Protein AF-A0A821C9A2-F1 (afdb_monomer)

pLDDT: mean 74.71, std 9.95, range [42.34, 88.25]

Nearest PDB structures (foldseek):
  4p1n-assembly1_A  TM=5.484E-01  e=4.505E-01  Kluyveromyces marxianus
  1i6z-assembly1_A  TM=5.183E-01  e=3.516E+00  Mus musculus
  5j1h-assembly1_A  TM=4.541E-01  e=2.496E+00  Homo sapiens
  5aqh-assembly1_B  TM=3.974E-01  e=6.222E+00  Homo sapiens

Structure (mmCIF, N/CA/C/O backbone):
data_AF-A0A821C9A2-F1
#
_entry.id   AF-A0A821C9A2-F1
#
loop_
_atom_site.group_PDB
_atom_site.id
_atom_site.type_symbol
_atom_site.label_atom_id
_atom_site.label_alt_id
_atom_site.label_comp_id
_atom_site.label_asym_id
_atom_site.label_entity_id
_atom_site.label_seq_id
_atom_site.pdbx_PDB_ins_code
_atom_site.Cartn_x
_atom_site.Cartn_y
_atom_site.Cartn_z
_atom_site.occupancy
_atom_site.B_iso_or_equiv
_atom_site.auth_seq_id
_atom_site.auth_comp_id
_atom_site.auth_asym_id
_atom_site.auth_atom_id
_atom_site.pdbx_PDB_model_num
ATOM 1 N N . MET A 1 1 ? 24.733 -0.974 -1.677 1.00 44.69 1 MET A N 1
ATOM 2 C CA . MET A 1 1 ? 24.065 -2.294 -1.708 1.00 44.69 1 MET A CA 1
ATOM 3 C C . MET A 1 1 ? 22.565 -2.094 -1.892 1.00 44.69 1 MET A C 1
ATOM 5 O O . MET A 1 1 ? 21.925 -1.691 -0.938 1.00 44.69 1 MET A O 1
ATOM 9 N N . ARG A 1 2 ? 22.000 -2.339 -3.083 1.00 42.34 2 ARG A N 1
ATOM 10 C CA . ARG A 1 2 ? 20.574 -2.682 -3.263 1.00 42.34 2 ARG A CA 1
ATOM 11 C C . ARG A 1 2 ? 20.476 -3.595 -4.481 1.00 42.34 2 ARG A C 1
ATOM 13 O O . ARG A 1 2 ? 20.873 -3.203 -5.573 1.00 42.34 2 ARG A O 1
ATOM 20 N N . ARG A 1 3 ? 20.050 -4.841 -4.264 1.00 44.41 3 ARG A N 1
ATOM 21 C CA . ARG A 1 3 ? 19.788 -5.806 -5.334 1.00 44.41 3 ARG A CA 1
ATOM 22 C C . ARG A 1 3 ? 18.597 -5.277 -6.128 1.00 44.41 3 ARG A C 1
ATOM 24 O O . ARG A 1 3 ? 17.464 -5.403 -5.677 1.00 44.41 3 ARG A O 1
ATOM 31 N N . CYS A 1 4 ? 18.861 -4.652 -7.274 1.00 56.50 4 CYS A N 1
ATOM 32 C CA . CYS A 1 4 ? 17.845 -4.537 -8.309 1.00 56.50 4 CYS A CA 1
ATOM 33 C C . CYS A 1 4 ? 17.353 -5.953 -8.619 1.00 56.50 4 CYS A C 1
ATOM 35 O O . CYS A 1 4 ? 18.148 -6.898 -8.633 1.00 56.50 4 CYS A O 1
ATOM 37 N N . LEU A 1 5 ? 16.041 -6.087 -8.787 1.00 58.62 5 LEU A N 1
ATOM 38 C CA . LEU A 1 5 ? 15.372 -7.316 -9.191 1.00 58.62 5 LEU A CA 1
ATOM 39 C C . LEU A 1 5 ? 16.196 -8.053 -10.263 1.00 58.62 5 LEU A C 1
ATOM 41 O O . LEU A 1 5 ? 16.765 -7.423 -11.157 1.00 58.62 5 LEU A O 1
ATOM 45 N N . SER A 1 6 ? 16.291 -9.384 -10.156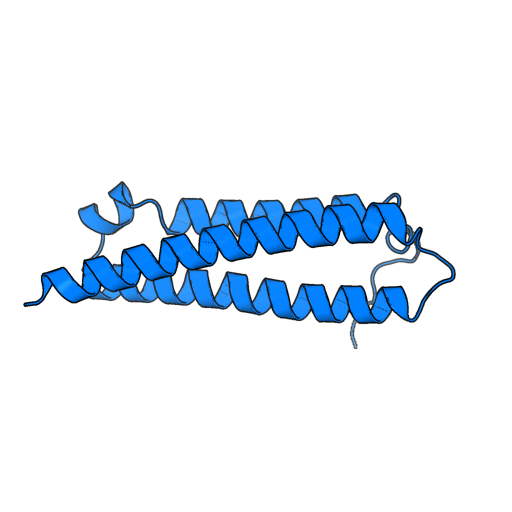 1.00 64.94 6 SER A N 1
ATOM 46 C CA . SER A 1 6 ? 16.937 -10.209 -11.190 1.00 64.94 6 SER A CA 1
ATOM 47 C C . SER A 1 6 ? 16.401 -9.817 -12.572 1.00 64.94 6 SER A C 1
ATOM 49 O O . SER A 1 6 ? 15.211 -9.530 -12.692 1.00 64.94 6 SER A O 1
ATOM 51 N N . LYS A 1 7 ? 17.245 -9.851 -13.618 1.00 65.88 7 LYS A N 1
ATOM 52 C CA . LYS A 1 7 ? 16.849 -9.549 -15.013 1.00 65.88 7 LYS A CA 1
ATOM 53 C C . LYS A 1 7 ? 15.573 -10.280 -15.441 1.00 65.88 7 LYS A C 1
ATOM 55 O O . LYS A 1 7 ? 14.832 -9.775 -16.272 1.00 65.88 7 LYS A O 1
ATOM 60 N N . HIS A 1 8 ? 15.315 -11.448 -14.854 1.00 67.56 8 HIS A N 1
ATOM 61 C CA . HIS A 1 8 ? 14.090 -12.214 -15.053 1.00 67.56 8 HIS A CA 1
ATOM 62 C C . HIS A 1 8 ? 12.815 -11.414 -14.731 1.00 67.56 8 HIS A C 1
ATOM 64 O O . HIS A 1 8 ? 11.853 -11.484 -15.477 1.00 67.56 8 HIS A O 1
ATOM 70 N N . TYR A 1 9 ? 12.829 -10.600 -13.677 1.00 64.75 9 TYR A N 1
ATOM 71 C CA . TYR A 1 9 ? 11.701 -9.759 -13.268 1.00 64.75 9 TYR A CA 1
ATOM 72 C C . TYR A 1 9 ? 11.670 -8.401 -13.981 1.00 64.75 9 TYR A C 1
ATOM 74 O O . TYR A 1 9 ? 10.736 -7.636 -13.776 1.00 64.75 9 TYR A O 1
ATOM 82 N N . TYR A 1 10 ? 12.677 -8.079 -14.798 1.00 69.81 10 TYR A N 1
ATOM 83 C CA . TYR A 1 10 ? 12.812 -6.792 -15.486 1.00 69.81 10 TYR A CA 1
ATOM 84 C C . TYR A 1 10 ? 12.269 -6.857 -16.923 1.00 69.81 10 TYR A C 1
ATOM 86 O O . TYR A 1 10 ? 12.920 -6.444 -17.880 1.00 69.81 10 TYR A O 1
ATOM 94 N N . LYS A 1 11 ? 11.087 -7.456 -17.065 1.00 72.56 11 LYS A N 1
ATOM 95 C CA . LYS A 1 11 ? 10.302 -7.534 -18.300 1.00 72.56 11 LYS A CA 1
ATOM 96 C C . LYS A 1 11 ? 8.830 -7.368 -17.949 1.00 72.56 11 LYS A C 1
ATOM 98 O O . LYS A 1 11 ? 8.414 -7.874 -16.907 1.00 72.56 11 LYS A O 1
ATOM 103 N N . ASP A 1 12 ? 8.042 -6.760 -18.831 1.00 66.44 12 ASP A N 1
ATOM 104 C CA . ASP A 1 12 ? 6.594 -6.548 -18.641 1.00 66.44 12 ASP A CA 1
ATOM 105 C C . ASP A 1 12 ? 5.842 -7.765 -18.106 1.00 66.44 12 ASP A C 1
ATOM 107 O O . ASP A 1 12 ? 5.055 -7.662 -17.168 1.00 66.44 12 ASP A O 1
ATOM 111 N N . GLU A 1 13 ? 6.108 -8.925 -18.708 1.00 74.81 13 GLU A N 1
ATOM 112 C CA . GLU A 1 13 ? 5.451 -10.204 -18.428 1.00 74.81 13 GLU A CA 1
ATOM 113 C C . GLU A 1 13 ? 5.575 -10.653 -16.965 1.00 74.81 13 GLU A C 1
ATOM 115 O O . GLU A 1 13 ? 4.695 -11.346 -16.458 1.00 74.81 13 GLU A O 1
ATOM 120 N N . HIS A 1 14 ? 6.634 -10.228 -16.275 1.00 79.38 14 HIS A N 1
ATOM 121 C CA . HIS A 1 14 ? 6.908 -10.589 -14.886 1.00 79.38 14 HIS A CA 1
ATOM 122 C C . HIS A 1 14 ? 6.804 -9.397 -13.938 1.00 79.38 14 HIS A C 1
ATOM 124 O O . HIS A 1 14 ? 6.427 -9.568 -12.779 1.00 79.38 14 HIS A O 1
ATOM 130 N N . PHE A 1 15 ? 7.114 -8.196 -14.423 1.00 78.88 15 PHE A N 1
ATOM 131 C CA . PHE A 1 15 ? 7.110 -6.981 -13.628 1.00 78.88 15 PHE A CA 1
ATOM 132 C C . PHE A 1 15 ? 5.689 -6.515 -13.303 1.00 78.88 15 PHE A C 1
ATOM 134 O O . PHE A 1 15 ? 5.391 -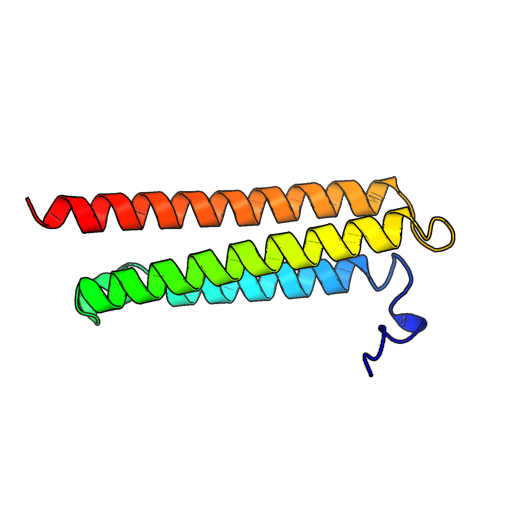6.260 -12.139 1.00 78.88 15 PHE A O 1
ATOM 141 N N . VAL A 1 16 ? 4.799 -6.462 -14.306 1.00 77.00 16 VAL A N 1
ATOM 142 C CA . VAL A 1 16 ? 3.407 -6.013 -14.115 1.00 77.00 16 VAL A CA 1
ATOM 143 C C . VAL A 1 16 ? 2.684 -6.884 -13.084 1.00 77.00 16 VAL A C 1
ATOM 145 O O . VAL A 1 16 ? 2.216 -6.336 -12.088 1.00 77.00 16 VAL A O 1
ATOM 148 N N . PRO A 1 17 ? 2.681 -8.230 -13.203 1.00 82.81 17 PRO A N 1
ATOM 149 C CA . PRO A 1 17 ? 1.981 -9.069 -12.232 1.00 82.81 17 PRO A CA 1
ATOM 150 C C . PRO A 1 17 ? 2.620 -9.041 -10.840 1.00 82.81 17 PRO A C 1
ATOM 152 O O . PRO A 1 17 ? 1.959 -9.337 -9.847 1.00 82.81 17 PRO A O 1
ATOM 155 N N . LEU A 1 18 ? 3.920 -8.742 -10.742 1.00 83.25 18 LEU A N 1
ATOM 156 C CA . LEU A 1 18 ? 4.596 -8.596 -9.455 1.00 83.25 18 LEU A CA 1
ATOM 157 C C . LEU A 1 18 ? 4.130 -7.325 -8.739 1.00 83.25 18 LEU A C 1
ATOM 159 O O . LEU A 1 18 ? 3.819 -7.391 -7.552 1.00 83.25 18 LEU A O 1
ATOM 163 N N . MET A 1 19 ? 4.056 -6.200 -9.451 1.00 79.44 19 MET A N 1
ATOM 164 C CA . MET A 1 19 ? 3.556 -4.942 -8.894 1.00 79.44 19 MET A CA 1
ATOM 165 C C . MET A 1 19 ? 2.083 -5.055 -8.496 1.00 79.44 19 MET A C 1
ATOM 167 O O . MET A 1 19 ? 1.760 -4.725 -7.356 1.00 79.44 19 MET A O 1
ATOM 171 N N . GLU A 1 20 ? 1.250 -5.660 -9.350 1.00 80.69 20 GLU A N 1
ATOM 172 C CA . GLU A 1 20 ? -0.157 -5.968 -9.049 1.00 80.69 20 GLU A CA 1
ATOM 173 C C . GLU A 1 20 ? -0.292 -6.789 -7.764 1.00 80.69 20 GLU A C 1
ATOM 175 O O . GLU A 1 20 ? -1.130 -6.503 -6.908 1.00 80.69 20 GLU A O 1
ATOM 180 N N . LYS A 1 21 ? 0.549 -7.813 -7.581 1.00 86.31 21 LYS A N 1
ATOM 181 C CA . LYS A 1 21 ? 0.538 -8.627 -6.358 1.00 86.31 21 LYS A CA 1
ATOM 182 C C . LYS A 1 21 ? 0.911 -7.822 -5.121 1.00 86.31 21 LYS A C 1
ATOM 184 O O . LYS A 1 21 ? 0.264 -7.986 -4.090 1.00 86.31 21 LYS A O 1
ATOM 189 N N . ILE A 1 22 ? 1.934 -6.973 -5.204 1.00 84.44 22 ILE A N 1
ATOM 190 C CA . ILE A 1 22 ? 2.365 -6.166 -4.057 1.00 84.44 22 ILE A CA 1
ATOM 191 C C . ILE A 1 22 ? 1.291 -5.127 -3.705 1.00 84.44 22 ILE A C 1
ATOM 193 O O . ILE A 1 22 ? 0.955 -4.990 -2.530 1.00 84.44 22 ILE A O 1
ATOM 197 N N . ALA A 1 23 ? 0.706 -4.454 -4.701 1.00 81.44 23 ALA A N 1
ATOM 198 C CA . ALA A 1 23 ? -0.386 -3.508 -4.491 1.00 81.44 23 ALA A CA 1
ATOM 199 C C . ALA A 1 23 ? -1.589 -4.185 -3.819 1.00 81.44 23 ALA A C 1
ATOM 201 O O . ALA A 1 23 ? -2.073 -3.707 -2.793 1.00 81.44 23 ALA A O 1
ATOM 202 N N . ASN A 1 24 ? -2.020 -5.338 -4.342 1.00 85.69 24 ASN A N 1
ATOM 203 C CA . ASN A 1 24 ? -3.120 -6.111 -3.767 1.00 85.69 24 ASN A CA 1
ATOM 204 C C . ASN A 1 24 ? -2.839 -6.547 -2.325 1.00 85.69 24 ASN A C 1
ATOM 206 O O . ASN A 1 24 ? -3.713 -6.436 -1.470 1.00 85.69 24 ASN A O 1
ATOM 210 N N . GLU A 1 25 ? -1.627 -7.016 -2.030 1.00 88.25 25 GLU A N 1
ATOM 211 C CA . GLU A 1 25 ? -1.239 -7.416 -0.675 1.00 88.25 25 GLU A CA 1
ATOM 212 C C . GLU A 1 25 ? -1.290 -6.232 0.303 1.00 88.25 25 GLU A C 1
ATOM 214 O O . GLU A 1 25 ? -1.785 -6.370 1.422 1.00 88.25 25 GLU A O 1
ATOM 219 N N . ILE A 1 26 ? -0.832 -5.050 -0.119 1.00 83.56 26 ILE A N 1
ATOM 220 C CA . ILE A 1 26 ? -0.883 -3.831 0.698 1.00 83.56 26 ILE A CA 1
ATOM 221 C C . ILE A 1 26 ? -2.332 -3.413 0.952 1.00 83.56 26 ILE A C 1
ATOM 223 O O . ILE A 1 26 ? -2.697 -3.181 2.103 1.00 83.56 26 ILE A O 1
ATOM 227 N N . ILE A 1 27 ? -3.168 -3.376 -0.087 1.00 83.19 27 ILE A N 1
ATOM 228 C CA . ILE A 1 27 ? -4.594 -3.041 0.037 1.00 83.19 27 ILE A CA 1
ATOM 229 C C . ILE A 1 27 ? -5.302 -4.034 0.964 1.00 83.19 27 ILE A C 1
ATOM 231 O O . ILE A 1 27 ? -6.038 -3.628 1.860 1.00 83.19 27 ILE A O 1
ATOM 235 N N . ASN A 1 28 ? -5.050 -5.334 0.807 1.00 86.75 28 ASN A N 1
ATOM 236 C CA . ASN A 1 28 ? -5.649 -6.363 1.655 1.00 86.75 28 ASN A CA 1
ATOM 237 C C . ASN A 1 28 ? -5.245 -6.201 3.122 1.00 86.75 28 ASN A C 1
ATOM 239 O O . ASN A 1 28 ? -6.101 -6.290 4.000 1.00 86.75 28 ASN A O 1
ATOM 243 N N . ARG A 1 29 ?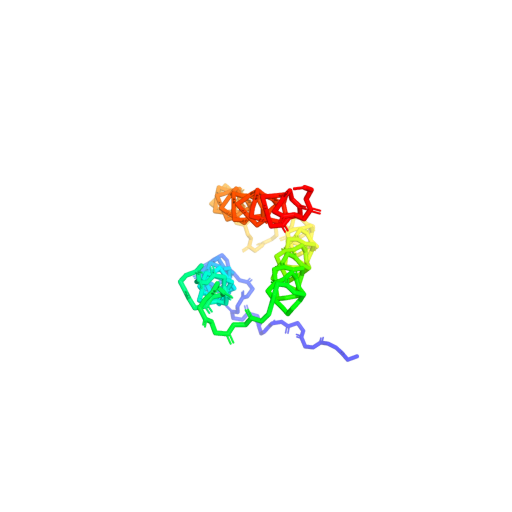 -3.969 -5.911 3.398 1.00 85.62 29 ARG A N 1
ATOM 244 C CA . ARG A 1 29 ? -3.500 -5.641 4.766 1.00 85.62 29 ARG A CA 1
ATOM 245 C C . ARG A 1 29 ? -4.150 -4.404 5.358 1.00 85.62 29 ARG A C 1
ATOM 247 O O . ARG A 1 29 ? -4.556 -4.435 6.514 1.00 85.62 29 ARG A O 1
ATOM 254 N N . VAL A 1 30 ? -4.269 -3.337 4.575 1.00 83.88 30 VAL A N 1
ATOM 255 C CA . VAL A 1 30 ? -4.927 -2.093 4.985 1.00 83.88 30 VAL A CA 1
ATOM 256 C C . VAL A 1 30 ? -6.396 -2.360 5.316 1.00 83.88 30 VAL A C 1
ATOM 258 O O . VAL A 1 30 ? -6.833 -2.033 6.414 1.00 83.88 30 VAL A O 1
ATOM 261 N N . ARG A 1 31 ? -7.126 -3.072 4.452 1.00 82.94 31 ARG A N 1
ATOM 262 C CA . ARG A 1 31 ? -8.531 -3.449 4.684 1.00 82.94 31 ARG A CA 1
ATOM 263 C C . ARG A 1 31 ? -8.732 -4.327 5.915 1.00 82.94 31 ARG A C 1
ATOM 265 O O . ARG A 1 31 ? -9.670 -4.099 6.666 1.00 82.94 31 ARG A O 1
ATOM 272 N N . GLN A 1 32 ? -7.859 -5.309 6.136 1.00 81.75 32 GLN A N 1
ATOM 273 C CA . GLN A 1 32 ? -7.898 -6.142 7.344 1.00 81.75 32 GLN A CA 1
ATOM 274 C C . GLN A 1 32 ? -7.598 -5.324 8.604 1.00 81.75 32 GLN A C 1
ATOM 276 O O . GLN A 1 32 ? -8.218 -5.525 9.641 1.00 81.75 32 GLN A O 1
ATOM 281 N N . THR A 1 33 ? -6.657 -4.386 8.507 1.00 78.62 33 THR A N 1
ATOM 282 C CA . THR A 1 33 ? -6.250 -3.525 9.622 1.00 78.62 33 THR A CA 1
ATOM 283 C C . THR A 1 33 ? -7.326 -2.493 9.975 1.00 78.62 33 THR A C 1
ATOM 285 O O . THR A 1 33 ? -7.473 -2.156 11.145 1.00 78.62 33 THR A O 1
ATOM 288 N N . ILE A 1 34 ? -8.092 -2.012 8.989 1.00 72.44 34 ILE A N 1
ATOM 289 C CA . ILE A 1 34 ? -9.163 -1.014 9.160 1.00 72.44 34 ILE A CA 1
ATOM 290 C C . ILE A 1 34 ? -10.546 -1.677 9.255 1.00 72.44 34 ILE A C 1
ATOM 292 O O . ILE A 1 34 ? -11.562 -1.018 9.057 1.00 72.44 34 ILE A O 1
ATOM 296 N N . ASP A 1 35 ? -10.641 -2.976 9.561 1.00 78.12 35 ASP A N 1
ATOM 297 C CA . ASP A 1 35 ? -11.951 -3.600 9.765 1.00 78.12 35 ASP A CA 1
ATOM 298 C C . ASP A 1 35 ? -12.676 -2.886 10.920 1.00 78.12 35 ASP A C 1
ATOM 300 O O . ASP A 1 35 ? -12.352 -3.036 12.101 1.00 78.12 35 ASP A O 1
ATOM 304 N N . ILE A 1 36 ? -13.655 -2.058 10.542 1.00 67.44 36 ILE A N 1
ATOM 305 C CA . ILE A 1 36 ? -14.329 -1.071 11.389 1.00 67.44 36 ILE A CA 1
ATOM 306 C C . ILE A 1 36 ? -15.001 -1.758 12.578 1.00 67.44 36 ILE A C 1
ATOM 308 O O . ILE A 1 36 ? -15.031 -1.201 13.675 1.00 67.44 36 ILE A O 1
ATOM 312 N N . ARG A 1 37 ? -15.497 -2.992 12.399 1.00 68.44 37 ARG A N 1
ATOM 313 C CA . ARG A 1 37 ? -16.104 -3.749 13.502 1.00 68.44 37 ARG A CA 1
ATOM 314 C C . ARG A 1 37 ? -15.070 -4.076 14.562 1.00 68.44 37 ARG A C 1
ATOM 316 O O . ARG A 1 37 ? -15.330 -3.844 15.740 1.00 68.44 37 ARG A O 1
ATOM 323 N N . THR A 1 38 ? -13.901 -4.567 14.162 1.00 72.56 38 THR A N 1
ATOM 324 C CA . THR A 1 38 ? -12.801 -4.810 15.102 1.00 72.56 38 THR A CA 1
ATOM 325 C C . THR A 1 38 ? -12.220 -3.512 15.649 1.00 72.56 38 THR A C 1
ATOM 327 O O . THR A 1 38 ? -11.931 -3.441 16.841 1.00 72.56 38 THR A O 1
ATOM 330 N N . LEU A 1 39 ? -12.121 -2.462 14.834 1.00 70.19 39 LEU A N 1
ATOM 331 C CA . LEU A 1 39 ? -11.566 -1.178 15.249 1.00 70.19 39 LEU A CA 1
ATOM 332 C C . LEU A 1 39 ? -12.392 -0.530 16.365 1.00 70.19 39 LEU A C 1
ATOM 334 O O . LEU A 1 39 ? -11.834 -0.060 17.348 1.00 70.19 39 LEU A O 1
ATOM 338 N N . LEU A 1 40 ? -13.720 -0.539 16.222 1.00 66.38 40 LEU A N 1
ATOM 339 C CA . LEU A 1 40 ? -14.638 0.099 17.168 1.00 66.38 40 LEU A CA 1
ATOM 340 C C . LEU A 1 40 ? -14.995 -0.789 18.367 1.00 66.38 40 LEU A C 1
ATOM 342 O O . LEU A 1 40 ? -15.386 -0.263 19.404 1.00 66.38 40 LEU A O 1
ATOM 346 N N . SER A 1 41 ? -14.874 -2.116 18.242 1.00 70.81 41 SER A N 1
ATOM 347 C CA . SER A 1 41 ? -15.243 -3.048 19.324 1.00 70.81 41 SER A CA 1
ATOM 348 C C . SER A 1 41 ? -14.070 -3.453 20.219 1.00 70.81 41 SER A C 1
ATOM 350 O O . SER A 1 41 ? -14.295 -3.828 21.366 1.00 70.81 41 SER A O 1
ATOM 352 N N . SER A 1 42 ? -12.834 -3.419 19.706 1.00 72.69 42 SER A N 1
ATOM 353 C CA . SER A 1 42 ? -11.664 -4.024 20.377 1.00 72.69 42 SER A CA 1
ATOM 354 C C . SER A 1 42 ? -10.619 -3.010 20.834 1.00 72.69 42 SER A C 1
ATOM 356 O O . SER A 1 42 ? -9.780 -3.351 21.664 1.00 72.69 42 SER A O 1
ATOM 358 N N . TYR A 1 43 ? -10.648 -1.790 20.294 1.00 74.12 43 TYR A N 1
ATOM 359 C CA . TYR A 1 43 ? -9.619 -0.779 20.519 1.00 74.12 43 TYR A CA 1
ATOM 360 C C . TYR A 1 43 ? -10.212 0.503 21.087 1.00 74.12 43 TYR A C 1
ATOM 362 O O . TYR A 1 43 ? -11.355 0.872 20.813 1.00 74.12 43 TYR A O 1
ATOM 370 N N . THR A 1 44 ? -9.408 1.221 21.867 1.00 79.94 44 THR A N 1
ATOM 371 C CA . THR A 1 44 ? -9.758 2.580 22.273 1.00 79.94 44 THR A CA 1
ATOM 372 C C . THR A 1 44 ? -9.732 3.516 21.064 1.00 79.94 44 THR A C 1
ATOM 374 O O . THR A 1 44 ? -8.983 3.317 20.106 1.00 79.94 44 THR A O 1
ATOM 377 N N . LEU A 1 45 ? -10.507 4.601 21.120 1.00 74.94 45 LEU A N 1
ATOM 378 C CA . LEU A 1 45 ? -10.599 5.586 20.035 1.00 74.94 45 LEU A CA 1
ATOM 379 C C . LEU A 1 45 ? -9.227 6.144 19.607 1.00 74.94 45 LEU A C 1
ATOM 381 O O . LEU A 1 45 ? -9.009 6.440 18.434 1.00 74.94 45 LEU A O 1
ATOM 385 N N . ASN A 1 46 ? -8.281 6.263 20.543 1.00 78.69 46 ASN A N 1
ATOM 386 C CA . ASN A 1 46 ? -6.932 6.740 20.246 1.00 78.69 46 ASN A CA 1
ATOM 387 C C . ASN A 1 46 ? -6.080 5.683 19.521 1.00 78.69 46 ASN A C 1
ATOM 389 O O . ASN A 1 46 ? -5.336 6.018 18.604 1.00 78.69 46 ASN A O 1
ATOM 393 N N . GLU A 1 47 ? -6.211 4.408 19.892 1.00 80.38 47 GLU A N 1
ATOM 394 C CA . GLU A 1 47 ? -5.544 3.291 19.211 1.00 80.38 47 GLU A CA 1
ATOM 395 C C . GLU A 1 47 ? -6.089 3.108 17.795 1.00 80.38 47 GLU A C 1
ATOM 397 O O . GLU A 1 47 ? -5.311 3.031 16.848 1.00 80.38 47 GLU A O 1
ATOM 402 N N . ALA A 1 48 ? -7.414 3.158 17.639 1.00 78.12 48 ALA A N 1
ATOM 403 C CA . ALA A 1 48 ? -8.096 3.155 16.349 1.00 78.12 48 ALA A CA 1
ATOM 404 C C . ALA A 1 48 ? -7.572 4.260 15.411 1.00 78.12 48 ALA A C 1
ATOM 406 O O . ALA A 1 48 ? -7.196 3.982 14.271 1.00 78.12 48 ALA A O 1
ATOM 407 N N . LYS A 1 49 ? -7.455 5.506 15.897 1.00 81.19 49 LYS A N 1
ATOM 408 C CA . LYS A 1 49 ? -6.865 6.614 15.119 1.00 81.19 49 LYS A CA 1
ATOM 409 C C . LYS A 1 49 ? -5.425 6.336 14.707 1.00 81.19 49 LYS A C 1
AT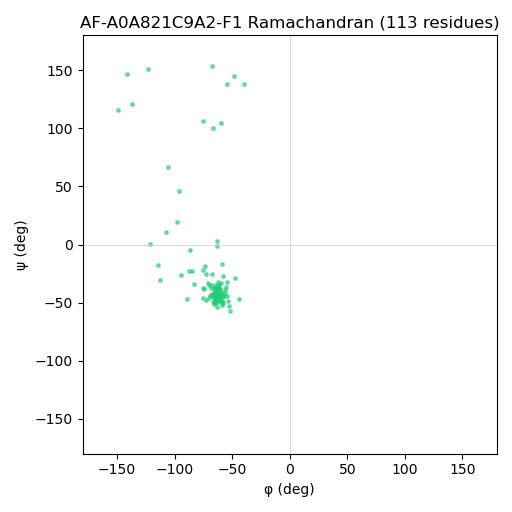OM 411 O O . LYS A 1 49 ? -5.052 6.601 13.566 1.00 81.19 49 LYS A O 1
ATOM 416 N N . ASN A 1 50 ? -4.619 5.803 15.621 1.00 84.19 50 ASN A N 1
ATOM 417 C CA . ASN A 1 50 ? -3.214 5.515 15.351 1.00 84.19 50 ASN A CA 1
ATOM 418 C C . ASN A 1 50 ? -3.053 4.412 14.294 1.00 84.19 50 ASN A C 1
ATOM 420 O O . ASN A 1 50 ? -2.173 4.500 13.438 1.00 84.19 50 ASN A O 1
ATOM 424 N N . ILE A 1 51 ? -3.924 3.401 14.324 1.00 83.81 51 ILE A N 1
ATOM 425 C CA . ILE A 1 51 ? -3.983 2.324 13.332 1.00 83.81 51 ILE A CA 1
ATOM 426 C C . ILE A 1 51 ? -4.368 2.882 11.955 1.00 83.81 51 ILE A C 1
ATOM 428 O O . ILE A 1 51 ? -3.666 2.631 10.974 1.00 83.81 51 ILE A O 1
ATOM 432 N N . CYS A 1 52 ? -5.417 3.706 11.882 1.00 82.38 52 CYS A N 1
ATOM 433 C CA . CYS A 1 52 ? -5.817 4.379 10.644 1.00 82.38 52 CYS A CA 1
ATOM 434 C C . CYS A 1 52 ? -4.695 5.270 10.083 1.00 82.38 52 CYS A C 1
ATOM 436 O O . CYS A 1 52 ? -4.414 5.233 8.885 1.00 82.38 52 CYS A O 1
ATOM 438 N N . TYR A 1 53 ? -3.992 6.020 10.939 1.00 84.81 53 TYR A N 1
ATOM 439 C CA . TYR A 1 53 ? -2.856 6.842 10.518 1.00 84.81 53 TYR A CA 1
ATOM 440 C C . TYR A 1 53 ? -1.716 5.996 9.939 1.00 84.81 53 TYR A C 1
ATOM 442 O O . TYR A 1 53 ? -1.182 6.316 8.878 1.00 84.81 53 TYR A O 1
ATOM 450 N N . GLN A 1 54 ? -1.362 4.887 10.593 1.00 85.56 54 GLN A N 1
ATOM 451 C CA . GLN A 1 54 ? -0.334 3.970 10.094 1.00 85.56 54 GLN A CA 1
ATOM 452 C C . GLN A 1 54 ? -0.723 3.346 8.750 1.00 85.56 54 GLN A C 1
ATOM 454 O O . GLN A 1 54 ? 0.111 3.273 7.847 1.00 85.56 54 GLN A O 1
ATOM 459 N N . ALA A 1 55 ? -1.989 2.957 8.587 1.00 85.50 55 ALA A N 1
ATOM 460 C CA . ALA A 1 55 ? -2.501 2.437 7.326 1.00 85.50 55 ALA A CA 1
ATOM 461 C C . ALA A 1 55 ? -2.417 3.486 6.202 1.00 85.50 55 ALA A C 1
ATOM 463 O O . ALA A 1 55 ? -1.941 3.176 5.108 1.00 85.50 55 ALA A O 1
ATOM 464 N N . LYS A 1 56 ? -2.763 4.749 6.490 1.00 84.75 56 LYS A N 1
ATOM 465 C CA . LYS A 1 56 ? -2.591 5.865 5.547 1.00 84.75 56 LYS A CA 1
ATOM 466 C C . LYS A 1 56 ? -1.126 6.068 5.157 1.00 84.75 56 LYS A C 1
ATOM 468 O O . LYS A 1 56 ? -0.814 6.165 3.973 1.00 84.75 56 LYS A O 1
ATOM 473 N N . GLN A 1 57 ? -0.213 6.100 6.129 1.00 87.19 57 GLN A N 1
ATOM 474 C CA . GLN A 1 57 ? 1.221 6.256 5.857 1.00 87.19 57 GLN A CA 1
ATOM 475 C C . GLN A 1 57 ? 1.769 5.119 4.986 1.00 87.19 57 GLN A C 1
ATOM 477 O O . GLN A 1 57 ? 2.572 5.368 4.089 1.00 87.19 57 GLN A O 1
ATOM 482 N N . LEU A 1 58 ? 1.304 3.883 5.197 1.00 86.25 58 LEU A N 1
ATOM 483 C CA . LEU A 1 58 ? 1.684 2.739 4.370 1.00 86.25 58 LEU A CA 1
ATOM 484 C C . LEU A 1 58 ? 1.227 2.907 2.911 1.00 86.25 58 LEU A C 1
ATOM 486 O O . LEU A 1 58 ? 2.025 2.679 2.001 1.00 86.25 58 LEU A O 1
ATOM 490 N N . LEU A 1 59 ? -0.020 3.339 2.684 1.00 83.25 59 LEU A N 1
ATOM 491 C CA . LEU A 1 59 ? -0.543 3.613 1.338 1.00 83.25 59 LEU A CA 1
ATOM 492 C C . LEU A 1 59 ? 0.224 4.746 0.641 1.00 83.25 59 LEU A C 1
ATOM 494 O O . LEU A 1 59 ? 0.574 4.623 -0.535 1.00 83.25 59 LEU A O 1
ATOM 498 N N . LEU A 1 60 ? 0.538 5.824 1.366 1.00 86.06 60 LEU A N 1
ATOM 499 C CA . LEU A 1 60 ? 1.322 6.946 0.844 1.00 86.06 60 LEU A CA 1
ATOM 500 C C . LEU A 1 60 ? 2.744 6.520 0.474 1.00 86.06 60 LEU A C 1
ATOM 502 O O . LEU A 1 60 ? 3.214 6.821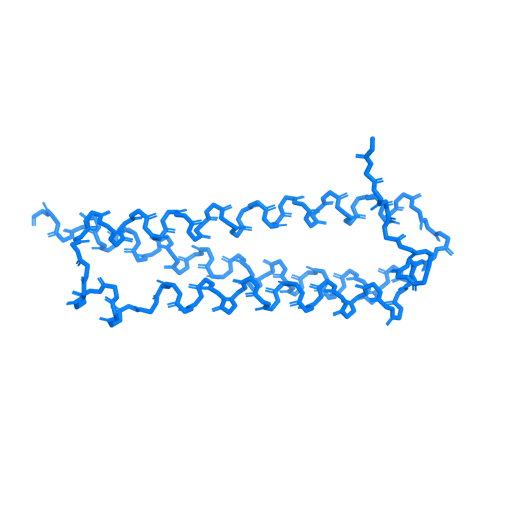 -0.625 1.00 86.06 60 LEU A O 1
ATOM 506 N N . GLN A 1 61 ? 3.419 5.780 1.356 1.00 86.81 61 GLN A N 1
ATOM 507 C CA . GLN A 1 61 ? 4.762 5.279 1.084 1.00 86.81 61 GLN A CA 1
ATOM 508 C C . GLN A 1 61 ? 4.761 4.336 -0.121 1.00 86.81 61 GLN A C 1
ATOM 510 O O . GLN A 1 61 ? 5.644 4.434 -0.974 1.00 86.81 61 GLN A O 1
ATOM 515 N N . TRP A 1 62 ? 3.757 3.460 -0.228 1.00 84.38 62 TRP A N 1
ATOM 516 C CA . TRP A 1 62 ? 3.586 2.604 -1.397 1.00 84.38 62 TRP A CA 1
ATOM 517 C C . TRP A 1 62 ? 3.459 3.430 -2.676 1.00 84.38 62 TRP A C 1
ATOM 519 O O . TRP A 1 62 ? 4.228 3.213 -3.607 1.00 84.38 62 TRP A O 1
ATOM 529 N N . LYS A 1 63 ? 2.572 4.431 -2.699 1.00 83.62 63 LYS A N 1
ATOM 530 C CA . LYS A 1 63 ? 2.367 5.330 -3.847 1.00 83.62 63 LYS A CA 1
ATOM 531 C C . LYS A 1 63 ? 3.657 6.043 -4.271 1.00 83.62 63 LYS A C 1
ATOM 533 O O . LYS A 1 63 ? 3.945 6.115 -5.464 1.00 83.62 63 LYS A O 1
ATOM 538 N N . ILE A 1 64 ? 4.463 6.509 -3.316 1.00 86.00 64 ILE A N 1
ATOM 539 C CA . ILE A 1 64 ? 5.755 7.159 -3.589 1.00 86.00 64 ILE A CA 1
ATOM 540 C C . ILE A 1 64 ? 6.755 6.171 -4.201 1.00 86.00 64 ILE A C 1
ATOM 542 O O . ILE A 1 64 ? 7.349 6.448 -5.244 1.00 86.00 64 ILE A O 1
ATOM 546 N N . GLU A 1 65 ? 6.952 5.007 -3.578 1.00 84.06 65 GLU A N 1
ATOM 547 C CA . GLU A 1 65 ? 7.882 3.988 -4.089 1.00 84.06 65 GLU A CA 1
ATOM 548 C C . GLU A 1 65 ? 7.465 3.481 -5.472 1.00 84.06 65 GLU A C 1
ATOM 550 O O . GLU A 1 65 ? 8.300 3.224 -6.346 1.00 84.06 65 GLU A O 1
ATOM 555 N N . TYR A 1 66 ? 6.161 3.404 -5.695 1.00 80.31 66 TYR A N 1
ATOM 556 C CA . TYR A 1 66 ? 5.555 3.035 -6.957 1.00 80.31 66 TYR A CA 1
ATOM 557 C C . TYR A 1 66 ? 5.843 4.050 -8.067 1.00 80.31 66 TYR A C 1
ATOM 559 O O . TYR A 1 66 ? 6.371 3.677 -9.114 1.00 80.31 66 TYR A O 1
ATOM 567 N N . GLN A 1 67 ? 5.611 5.343 -7.820 1.00 81.25 67 GLN A N 1
ATOM 568 C CA . GLN A 1 67 ? 5.918 6.426 -8.766 1.00 81.25 67 GLN A CA 1
ATOM 569 C C . GLN A 1 67 ? 7.421 6.544 -9.054 1.00 81.25 67 GLN A C 1
ATOM 571 O O . GLN A 1 67 ? 7.832 6.754 -10.200 1.00 81.25 67 GLN A O 1
ATOM 576 N N . ASN A 1 68 ? 8.259 6.338 -8.035 1.00 83.94 68 ASN A N 1
ATOM 577 C CA . ASN A 1 68 ? 9.711 6.259 -8.195 1.00 83.94 68 ASN A CA 1
ATOM 578 C C . ASN A 1 68 ? 10.121 5.082 -9.084 1.00 83.94 68 ASN A C 1
ATOM 580 O O . ASN A 1 68 ? 11.110 5.159 -9.815 1.00 83.94 68 ASN A O 1
ATOM 584 N N . THR A 1 69 ? 9.386 3.975 -9.005 1.00 80.06 69 THR A N 1
ATOM 585 C CA . THR A 1 69 ? 9.639 2.784 -9.811 1.00 80.06 69 THR A CA 1
ATOM 586 C C . THR A 1 69 ? 9.168 2.996 -11.242 1.00 80.06 69 THR A C 1
ATOM 588 O O . THR A 1 69 ? 9.960 2.780 -12.152 1.00 80.06 69 THR A O 1
ATOM 591 N N . GLN A 1 70 ? 7.966 3.539 -11.448 1.00 77.69 70 GLN A N 1
ATOM 592 C CA . GLN A 1 70 ? 7.473 3.957 -12.761 1.00 77.69 70 GLN A CA 1
ATOM 593 C C . GLN A 1 70 ? 8.473 4.888 -13.457 1.00 77.69 70 GLN A C 1
ATOM 595 O O . GL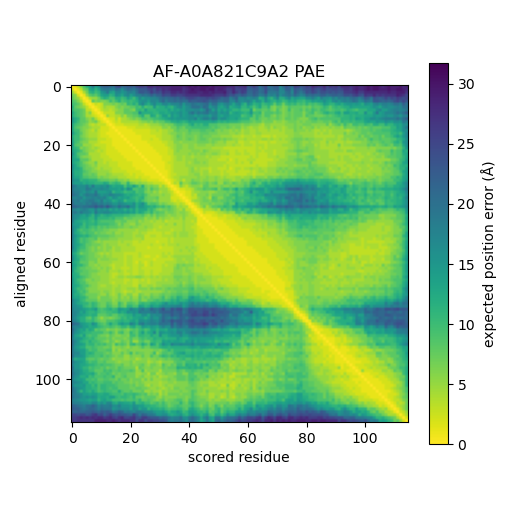N A 1 70 ? 8.946 4.566 -14.541 1.00 77.69 70 GLN A O 1
ATOM 600 N N . SER A 1 71 ? 8.904 5.965 -12.793 1.00 79.38 71 SER A N 1
ATOM 601 C CA . SER A 1 71 ? 9.887 6.913 -13.344 1.00 79.38 71 SER A CA 1
ATOM 602 C C . SER A 1 71 ? 11.190 6.233 -13.790 1.00 79.38 71 SER A C 1
ATOM 604 O O . SER A 1 71 ? 11.790 6.612 -14.793 1.00 79.38 71 SER A O 1
ATOM 606 N N . LYS A 1 72 ? 11.657 5.203 -13.072 1.00 78.06 72 LYS A N 1
ATOM 607 C CA . LYS A 1 72 ? 12.857 4.439 -13.466 1.00 78.06 72 LYS A CA 1
ATOM 608 C C . LYS A 1 72 ? 12.620 3.584 -14.711 1.00 78.06 72 LYS A C 1
ATOM 610 O O . LYS A 1 72 ? 13.541 3.435 -15.506 1.00 78.06 72 LYS A O 1
ATOM 615 N N . LEU A 1 73 ? 11.418 3.039 -14.879 1.00 74.00 73 LEU A N 1
ATOM 616 C CA . LEU A 1 73 ? 11.040 2.217 -16.033 1.00 74.00 73 LEU A CA 1
ATOM 617 C C . LEU A 1 73 ? 10.807 3.070 -17.281 1.00 74.00 73 LEU A C 1
ATOM 619 O O . LEU A 1 73 ? 11.220 2.682 -18.367 1.00 74.00 73 LEU A O 1
ATOM 623 N N . GLU A 1 74 ? 10.225 4.261 -17.132 1.00 70.31 74 GLU A N 1
ATOM 624 C CA . GLU A 1 74 ? 10.054 5.218 -18.235 1.00 70.31 74 GLU A CA 1
ATOM 625 C C . GLU A 1 74 ? 11.395 5.688 -18.811 1.00 70.31 74 GLU A C 1
ATOM 627 O O . GLU A 1 74 ? 11.518 5.938 -20.013 1.00 70.31 74 GLU A O 1
ATOM 632 N N . ASN A 1 75 ? 12.417 5.768 -17.957 1.00 71.50 75 ASN A N 1
ATOM 633 C CA . ASN A 1 75 ? 13.789 6.046 -18.366 1.00 71.50 75 ASN A CA 1
ATOM 634 C C . ASN A 1 75 ? 14.473 4.830 -19.022 1.00 71.50 75 ASN A C 1
ATOM 636 O O . ASN A 1 75 ? 15.404 5.012 -19.808 1.00 71.50 75 ASN A O 1
ATOM 640 N N . ASP A 1 76 ? 13.998 3.604 -18.770 1.00 66.81 76 ASP A N 1
ATOM 641 C CA . ASP A 1 76 ? 14.485 2.369 -19.397 1.00 66.81 76 ASP A CA 1
ATOM 642 C C . ASP A 1 76 ? 13.494 1.836 -20.449 1.00 66.81 76 ASP A C 1
ATOM 644 O O . ASP A 1 76 ? 12.905 0.759 -20.338 1.00 66.81 76 ASP A O 1
ATOM 648 N N . LYS A 1 77 ? 13.340 2.608 -21.533 1.00 62.62 77 LYS A N 1
ATOM 649 C CA . LYS A 1 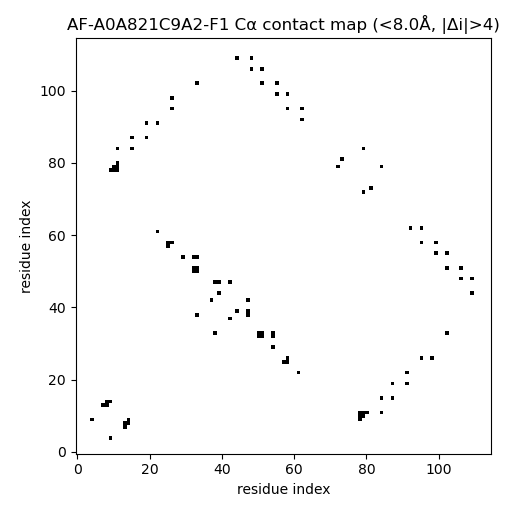77 ? 12.417 2.338 -22.657 1.00 62.62 77 LYS A CA 1
ATOM 650 C C . LYS A 1 77 ? 12.707 1.052 -23.450 1.00 62.62 77 LYS A C 1
ATOM 652 O O . LYS A 1 77 ? 12.060 0.806 -24.463 1.00 62.62 77 LYS A O 1
ATOM 657 N N . ARG A 1 78 ? 13.704 0.252 -23.055 1.00 64.00 78 ARG A N 1
ATOM 658 C CA . ARG A 1 78 ? 14.155 -0.931 -23.808 1.00 64.00 78 ARG A CA 1
ATOM 659 C C . ARG A 1 78 ? 13.392 -2.211 -23.477 1.00 64.00 78 ARG A C 1
ATOM 661 O O . ARG A 1 78 ? 13.392 -3.115 -24.303 1.00 64.00 78 ARG A O 1
ATOM 668 N N . ASN A 1 79 ? 12.765 -2.294 -22.303 1.00 62.75 79 ASN A N 1
ATOM 669 C CA . ASN A 1 79 ? 12.242 -3.562 -21.771 1.00 62.75 79 ASN A CA 1
ATOM 670 C C . ASN A 1 79 ? 10.729 -3.557 -21.482 1.00 62.75 79 ASN A C 1
ATOM 672 O O . ASN A 1 79 ? 10.207 -4.568 -21.009 1.00 62.75 79 ASN A O 1
ATOM 676 N N . PHE A 1 80 ? 10.048 -2.436 -21.749 1.00 63.28 80 PHE A N 1
ATOM 677 C CA . PHE A 1 80 ? 8.722 -2.141 -21.210 1.00 63.28 80 PHE A CA 1
ATOM 678 C C . PHE A 1 80 ? 7.765 -1.546 -22.261 1.00 63.28 80 PHE A C 1
ATOM 680 O O . PHE A 1 80 ? 8.029 -0.489 -22.837 1.00 63.28 80 PHE A O 1
ATOM 687 N N . SER A 1 81 ? 6.636 -2.213 -22.500 1.00 65.50 81 SER A N 1
ATOM 688 C CA . SER A 1 81 ? 5.532 -1.786 -23.359 1.00 65.50 81 SER A CA 1
ATOM 689 C C . SER A 1 81 ? 4.724 -0.711 -22.644 1.00 65.50 81 SER A C 1
ATOM 691 O O . SER A 1 81 ? 3.952 -0.962 -21.714 1.00 65.50 81 SER A O 1
ATOM 693 N N . THR A 1 82 ? 4.903 0.516 -23.118 1.00 63.78 82 THR A N 1
ATOM 694 C CA . THR A 1 82 ? 4.406 1.760 -22.523 1.00 63.78 82 THR A CA 1
ATOM 695 C C . THR A 1 82 ? 2.879 1.810 -22.381 1.00 63.78 82 THR A C 1
ATOM 697 O O . THR A 1 82 ? 2.379 2.606 -21.613 1.00 63.78 82 THR A O 1
ATOM 700 N N . ASN A 1 83 ? 2.087 0.977 -23.060 1.00 65.81 83 ASN A N 1
ATOM 701 C CA . ASN A 1 83 ? 0.622 1.056 -22.927 1.00 65.81 83 ASN A CA 1
ATOM 702 C C . ASN A 1 83 ? 0.059 0.193 -21.793 1.00 65.81 83 ASN A C 1
ATOM 704 O O . ASN A 1 83 ? -0.754 0.669 -21.005 1.00 65.81 83 ASN A O 1
ATOM 708 N N . ARG A 1 84 ? 0.480 -1.072 -21.680 1.00 67.00 84 ARG A N 1
ATOM 709 C CA . ARG A 1 84 ? -0.099 -1.997 -20.688 1.00 67.00 84 ARG A CA 1
ATOM 710 C C . ARG A 1 84 ? 0.279 -1.602 -19.266 1.00 67.00 84 ARG A C 1
ATOM 712 O O . ARG A 1 84 ? -0.568 -1.585 -18.382 1.00 67.00 84 ARG A O 1
ATOM 719 N N . LEU A 1 85 ? 1.545 -1.247 -19.089 1.00 65.75 85 LEU A N 1
ATOM 720 C CA . LEU A 1 85 ? 2.080 -0.723 -17.845 1.00 65.75 85 LEU A CA 1
ATOM 721 C C . LEU A 1 85 ? 1.247 0.451 -17.341 1.00 65.75 85 LEU A C 1
ATOM 723 O O . LEU A 1 85 ? 0.717 0.385 -16.245 1.00 65.75 85 LEU A O 1
ATOM 727 N N . TYR A 1 86 ? 1.085 1.499 -18.148 1.00 67.12 86 TYR A N 1
ATOM 728 C CA . TYR A 1 86 ? 0.454 2.743 -17.707 1.00 67.12 86 TYR A CA 1
ATOM 729 C C . TYR A 1 86 ? -1.017 2.563 -17.334 1.00 67.12 86 TYR A C 1
ATOM 731 O O . TYR A 1 86 ? -1.482 3.194 -16.390 1.00 67.12 86 TYR A O 1
ATOM 739 N N . VAL A 1 87 ? -1.736 1.680 -18.033 1.00 71.38 87 VAL A N 1
ATOM 740 C CA . VAL A 1 87 ? -3.132 1.366 -17.706 1.00 71.38 87 VAL A CA 1
ATOM 741 C C . VAL A 1 87 ? -3.230 0.658 -16.355 1.00 71.38 87 VAL A C 1
ATOM 743 O O . VAL A 1 87 ? -3.998 1.100 -15.502 1.00 71.38 87 VAL A O 1
ATOM 746 N N . THR A 1 88 ? -2.429 -0.387 -16.117 1.00 69.62 88 THR A N 1
ATOM 747 C CA . THR A 1 88 ? -2.385 -1.059 -14.806 1.00 69.62 88 THR A CA 1
ATOM 748 C C . THR A 1 88 ? -1.928 -0.090 -13.709 1.00 69.62 88 THR A C 1
ATOM 750 O O . THR A 1 88 ? -2.557 -0.011 -12.655 1.00 69.62 88 THR A O 1
ATOM 753 N N . PHE A 1 89 ? -0.899 0.718 -13.996 1.00 68.62 89 PHE A N 1
ATOM 754 C CA . PHE A 1 89 ? -0.353 1.724 -13.085 1.00 68.62 89 PHE A CA 1
ATOM 755 C C . PHE A 1 89 ? -1.415 2.739 -12.640 1.00 68.62 89 PHE A C 1
ATOM 757 O O . PHE A 1 89 ? -1.529 3.054 -11.454 1.00 68.62 89 PHE A O 1
ATOM 764 N N . ALA A 1 90 ? -2.229 3.225 -13.577 1.00 72.62 90 ALA A N 1
ATOM 765 C CA . ALA A 1 90 ? -3.299 4.169 -13.286 1.00 72.62 90 ALA A CA 1
ATOM 766 C C . ALA A 1 90 ? -4.411 3.548 -12.424 1.00 72.62 90 ALA A C 1
ATOM 768 O O . ALA A 1 90 ? -4.879 4.190 -11.482 1.00 72.62 90 ALA A O 1
ATOM 769 N N . LEU A 1 91 ? -4.804 2.301 -12.710 1.00 77.31 91 LEU A N 1
ATOM 770 C CA . LEU A 1 91 ? -5.847 1.600 -11.955 1.00 77.31 91 LEU A CA 1
ATOM 771 C C . LEU A 1 91 ? -5.428 1.355 -10.501 1.00 77.31 91 LEU A C 1
ATOM 773 O O . LEU A 1 91 ? -6.198 1.640 -9.585 1.00 77.31 91 LEU A O 1
ATOM 777 N N . GLU A 1 92 ? -4.201 0.888 -10.265 1.00 74.94 92 GLU A N 1
ATOM 778 C CA . GLU A 1 92 ? -3.700 0.640 -8.908 1.00 74.94 92 GLU A CA 1
ATOM 779 C C . GLU A 1 92 ? -3.600 1.925 -8.082 1.00 74.94 92 GLU A C 1
ATOM 781 O O . GLU A 1 92 ? -4.013 1.948 -6.922 1.00 74.94 92 GLU A O 1
ATOM 786 N N . ILE A 1 93 ? -3.119 3.021 -8.680 1.00 77.12 93 ILE A N 1
ATOM 787 C CA . ILE A 1 93 ? -3.074 4.329 -8.012 1.00 77.12 93 ILE A CA 1
ATOM 788 C C . ILE A 1 93 ? -4.484 4.811 -7.664 1.00 77.12 93 ILE A C 1
ATOM 790 O O . ILE A 1 93 ? -4.685 5.375 -6.584 1.00 77.12 93 ILE A O 1
ATOM 794 N N . GLN A 1 94 ? -5.460 4.598 -8.548 1.00 80.38 94 GLN A N 1
ATOM 795 C CA . GLN A 1 94 ? -6.842 4.993 -8.298 1.00 80.38 94 GLN A CA 1
ATOM 796 C C . GLN A 1 94 ? -7.451 4.201 -7.136 1.00 80.38 94 GLN A C 1
ATOM 798 O O . GLN A 1 94 ? -8.088 4.799 -6.271 1.00 80.38 94 GLN A O 1
ATOM 803 N N . ILE A 1 95 ? -7.195 2.891 -7.063 1.00 78.44 95 ILE A N 1
ATOM 804 C CA . ILE A 1 95 ? -7.644 2.044 -5.949 1.00 78.44 95 ILE A CA 1
ATOM 805 C C . ILE A 1 95 ? -7.010 2.503 -4.632 1.00 78.44 95 ILE A C 1
ATOM 807 O O . ILE A 1 95 ? -7.721 2.734 -3.658 1.00 78.44 95 ILE A O 1
ATOM 811 N N . VAL A 1 96 ? -5.688 2.699 -4.608 1.00 75.69 96 VAL A N 1
ATOM 812 C CA . VAL A 1 96 ? -4.958 3.166 -3.416 1.00 75.69 96 VAL A CA 1
ATOM 813 C C . VAL A 1 96 ? -5.468 4.531 -2.946 1.00 75.69 96 VAL A C 1
ATOM 815 O O . VAL A 1 96 ? -5.631 4.749 -1.750 1.00 75.69 96 VAL A O 1
ATOM 818 N N . THR A 1 97 ? -5.769 5.435 -3.881 1.00 79.38 97 THR A N 1
ATOM 819 C CA . THR A 1 97 ? -6.326 6.761 -3.568 1.00 79.38 97 THR A CA 1
ATOM 820 C C . THR A 1 97 ? -7.759 6.662 -3.028 1.00 79.38 97 THR A C 1
ATOM 822 O O . THR A 1 97 ? -8.134 7.428 -2.146 1.00 79.38 97 THR A O 1
ATOM 825 N N . GLY A 1 98 ? -8.558 5.706 -3.511 1.00 80.12 98 GLY A N 1
ATOM 826 C CA . GLY A 1 98 ? -9.888 5.433 -2.962 1.00 80.12 98 GLY A CA 1
ATOM 827 C C . GLY A 1 98 ? -9.835 4.929 -1.516 1.00 80.12 98 GLY A C 1
ATOM 828 O O . GLY A 1 98 ? -10.563 5.431 -0.665 1.00 80.12 98 GLY A O 1
ATOM 829 N N . GLU A 1 99 ? -8.936 3.989 -1.212 1.00 77.25 99 GLU A N 1
ATOM 830 C CA . GLU A 1 99 ? -8.732 3.490 0.159 1.00 77.25 99 GLU A CA 1
ATOM 831 C C . GLU A 1 99 ? -8.217 4.596 1.098 1.00 77.25 99 GLU A C 1
ATOM 833 O O . GLU A 1 99 ? -8.656 4.691 2.242 1.00 77.25 99 GLU A O 1
ATOM 838 N N . GLU A 1 100 ? -7.345 5.484 0.609 1.00 77.56 100 GLU A N 1
ATOM 839 C CA . GLU A 1 100 ? -6.897 6.672 1.348 1.00 77.56 100 GLU A CA 1
ATOM 840 C C . GLU A 1 100 ? -8.075 7.584 1.739 1.00 77.56 100 GLU A C 1
ATOM 842 O O . GLU A 1 100 ? -8.195 7.964 2.903 1.00 77.56 100 GLU A O 1
ATOM 847 N N . GLN A 1 101 ? -8.979 7.885 0.799 1.00 8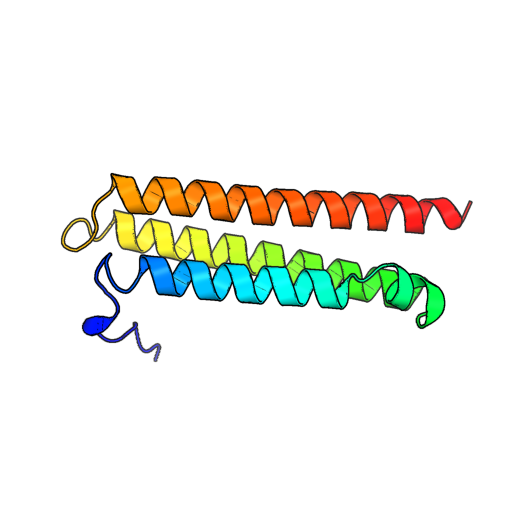1.12 101 GLN A N 1
ATOM 848 C CA . GLN A 1 101 ? -10.164 8.717 1.058 1.00 81.12 101 GLN A CA 1
ATOM 849 C C . GLN A 1 101 ? -11.116 8.084 2.079 1.00 81.12 101 GLN A C 1
ATOM 851 O O . GLN A 1 101 ? -11.704 8.789 2.899 1.00 81.12 101 GLN A O 1
ATOM 856 N N . ILE A 1 102 ? -11.260 6.756 2.054 1.00 81.12 102 ILE A N 1
ATOM 857 C CA . ILE A 1 102 ? -12.062 6.027 3.044 1.00 81.12 102 ILE A CA 1
ATOM 858 C C . ILE A 1 102 ? -11.448 6.187 4.439 1.00 81.12 102 ILE A C 1
ATOM 860 O O . ILE A 1 102 ? -12.174 6.463 5.393 1.00 81.12 102 ILE A O 1
ATOM 864 N N . ILE A 1 103 ? -10.123 6.060 4.563 1.00 80.19 103 ILE A N 1
ATOM 865 C CA . ILE A 1 103 ? -9.422 6.247 5.841 1.00 80.19 103 ILE A CA 1
ATOM 866 C C . ILE A 1 103 ? -9.599 7.671 6.362 1.00 80.19 103 ILE A C 1
ATOM 868 O O . ILE A 1 103 ? -9.857 7.848 7.552 1.00 80.19 103 ILE A O 1
ATOM 872 N N . ASP A 1 104 ? -9.491 8.672 5.490 1.00 81.00 104 ASP A N 1
ATOM 873 C CA . ASP A 1 104 ? -9.687 10.072 5.867 1.00 81.00 104 ASP A CA 1
ATOM 874 C C . ASP A 1 104 ? -11.112 10.328 6.361 1.00 81.00 104 ASP A C 1
ATOM 876 O O . ASP A 1 104 ? -11.290 10.892 7.439 1.00 81.00 104 ASP A O 1
ATOM 880 N N . CYS A 1 105 ? -12.117 9.793 5.665 1.00 79.88 105 CYS A N 1
ATOM 881 C CA . CYS A 1 105 ? -13.508 9.856 6.105 1.00 79.88 105 CYS A CA 1
ATOM 882 C C . CYS A 1 105 ? -13.699 9.210 7.490 1.00 79.88 105 CYS A C 1
ATOM 884 O O . CYS A 1 105 ? -14.341 9.790 8.368 1.00 79.88 105 CYS A O 1
ATOM 886 N N . VAL A 1 106 ? -13.101 8.038 7.735 1.00 75.31 106 VAL A N 1
ATOM 887 C CA . VAL A 1 106 ? -13.153 7.378 9.052 1.00 75.31 106 VAL A CA 1
ATOM 888 C C . VAL A 1 106 ? -12.454 8.222 10.125 1.00 75.31 106 VAL A C 1
ATOM 890 O O . VAL A 1 106 ? -12.972 8.356 11.232 1.00 75.31 106 VAL A O 1
ATOM 893 N N . LEU A 1 107 ? -11.299 8.819 9.824 1.00 76.62 107 LEU A N 1
ATOM 894 C CA . LEU A 1 107 ? -10.559 9.670 10.761 1.00 76.62 107 LEU A CA 1
ATOM 895 C C . LEU A 1 107 ? -11.317 10.955 11.128 1.00 76.62 107 LEU A C 1
ATOM 897 O O . LEU A 1 107 ? -11.256 11.372 12.291 1.00 76.62 107 LEU A O 1
ATOM 901 N N . GLU A 1 108 ? -12.032 11.557 10.176 1.00 77.69 108 GLU A N 1
ATOM 902 C CA . GLU A 1 108 ? -12.917 12.706 10.402 1.00 77.69 108 GLU A CA 1
ATOM 903 C C . GLU A 1 108 ? -14.073 12.323 11.337 1.00 77.69 108 GLU A C 1
ATOM 905 O O . GLU A 1 108 ? -14.192 12.883 12.427 1.00 77.69 108 GLU A O 1
ATOM 910 N N . HIS A 1 109 ? -14.822 11.263 11.016 1.00 70.88 109 HIS A N 1
ATOM 911 C CA . HIS A 1 109 ? -15.963 10.816 11.830 1.00 70.88 109 HIS A CA 1
ATOM 912 C C . HIS A 1 109 ? -15.565 10.401 13.258 1.00 70.88 109 HIS A C 1
ATOM 914 O O . HIS A 1 109 ? -16.281 10.666 14.224 1.00 70.88 109 HIS A O 1
ATOM 920 N N . VAL A 1 110 ? -14.402 9.764 13.426 1.00 67.69 110 VAL A N 1
ATOM 921 C CA . VAL A 1 110 ? -13.870 9.390 14.751 1.00 67.69 110 VAL A CA 1
ATOM 922 C C . VAL A 1 110 ? -13.347 10.620 15.518 1.00 67.69 110 VAL A C 1
ATOM 924 O O . VAL A 1 110 ? -13.168 10.579 16.739 1.00 67.69 110 VAL A O 1
ATOM 927 N N . SER A 1 111 ? -13.081 11.735 14.837 1.00 66.38 111 SER A N 1
ATOM 928 C CA . SER A 1 111 ? -12.734 13.012 15.472 1.00 66.38 111 SER A CA 1
ATOM 929 C C . SER A 1 111 ? -13.963 13.799 15.919 1.00 66.38 111 SER A C 1
ATOM 931 O O . SER A 1 111 ? -13.913 14.381 17.002 1.00 66.38 111 SER A O 1
ATOM 933 N N . ASP A 1 112 ? -15.066 13.706 15.178 1.00 61.34 112 ASP A N 1
ATOM 934 C CA . ASP A 1 112 ? -16.336 14.371 15.496 1.00 61.34 112 ASP A CA 1
ATOM 935 C C . ASP A 1 112 ? -17.076 13.744 16.686 1.00 61.34 112 ASP A C 1
ATOM 937 O O . ASP A 1 112 ? -17.777 14.438 17.417 1.00 61.34 112 ASP A O 1
ATOM 941 N N . PHE A 1 113 ? -16.846 12.458 16.976 1.00 56.66 113 PHE A N 1
ATOM 942 C CA . PHE A 1 113 ? -17.410 11.771 18.152 1.00 56.66 113 PHE A CA 1
ATOM 943 C C . PHE A 1 113 ? -16.940 12.332 19.511 1.00 56.66 113 PHE A C 1
ATOM 945 O O . PHE A 1 113 ? -17.328 11.821 20.562 1.00 56.66 113 PHE A O 1
ATOM 952 N N . LYS A 1 114 ? -16.064 13.344 19.503 1.00 49.31 114 LYS A N 1
ATOM 953 C CA . LYS A 1 114 ? -15.505 13.982 20.697 1.00 49.31 114 LYS A CA 1
ATOM 954 C C . LYS A 1 114 ? -16.051 15.393 20.971 1.00 49.31 114 LYS A C 1
ATOM 956 O O . LYS A 1 114 ? -15.474 16.059 21.832 1.00 49.31 114 LYS A O 1
ATOM 961 N N . SER A 1 115 ? -17.107 15.842 20.282 1.00 43.09 115 SER A N 1
ATOM 962 C CA . SER A 1 115 ? -17.785 17.113 20.593 1.00 43.09 115 SER A CA 1
ATOM 963 C C . SER A 1 115 ? -19.118 16.939 21.307 1.00 43.09 115 SER A C 1
ATOM 965 O O . SER A 1 115 ? -19.826 15.946 21.043 1.00 43.09 115 SER A O 1
#

Mean predicted aligned error: 8.92 Å

Solvent-accessible surface area (backbone atoms only — not comparable to full-atom values): 6564 Å² total; per-residue (Å²): 143,77,87,70,74,57,74,79,46,63,30,53,89,44,34,52,62,50,51,54,49,52,52,50,53,52,51,51,50,42,53,64,70,60,35,58,69,57,36,70,73,75,42,54,75,68,55,36,50,52,51,50,50,51,45,44,50,50,53,51,51,49,53,51,57,48,54,57,47,50,57,53,47,69,73,44,69,84,49,53,64,74,64,66,52,51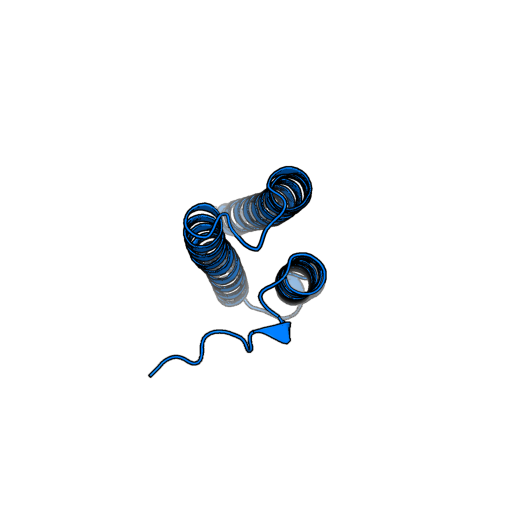,54,55,53,52,52,54,52,50,52,52,52,51,55,45,52,52,48,50,53,51,53,50,56,67,54,57,75,74,112

Sequence (115 aa):
MRRCLSKHYYKDEHFVPLMEKIANEIINRVRQTIDIRTLLSSYTLNEAKNICYQAKQLLLQWKIEYQNTQSKLENDKRNFSTNRLYVTFALEIQIVTGEEQIIDCVLEHVSDFKS

Secondary structure (DSSP, 8-state):
------GGGSSHHHHHHHHHHHHHHHHHHHHHHT-HHHHHHHS-HHHHHHHHHHHHHHHHHHHHHHHHHHHHHHH-TTS--HHHHHHHHHHHHHHHHHHHHHHHHHHHHHHHTT-

Foldseek 3Di:
DDDDPDVVCLAPVNVLVVLVVVLVVLVVVLCVLLVVCCLVPPDDLVVSLVSLVVSLVSLVVSLVVLVVVVVVVVVVVPHDDVPVNVVSSVVSNVVSVVSNVVSVVVNVVSVVVVD

Radius of gyration: 17.38 Å; Cα contacts (8 Å, |Δi|>4): 51; chains: 1; bounding box: 42×29×46 Å